Protein AF-A0A5K1FI40-F1 (afdb_monomer)

InterPro domains:
  IPR002347 Short-chain dehydrogenase/reductase SDR [PF13561] (9-53)
  IPR036291 NAD(P)-binding domain superfamily [SSF51735] (9-53)

Radius of gyration: 14.31 Å; Cα contacts (8 Å, |Δi|>4): 35; chains: 1; bounding box: 25×20×41 Å

Foldseek 3Di:
DDDPDDDDQCNCLVQAPQSGDDDPVLVVVVVVCCVDPVCVPPPPDDDDSRNRHDDPD

Sequence (57 aa):
DQHKPLMQRKDVERQCVIRRPGTTEDMAAAAAFFESDNASCITRETLVVAGGMPSRL

Organism: NCBI:txid210225

pLDDT: mean 89.44, std 12.3, range [47.56, 97.75]

Secondary structure (DSSP, 8-state):
----PPPPHHHHHHHSTT-S---HHHHHHHHHHHHSGGGTT--S-----STTPPP--

Mean predicted aligned error: 5.18 Å

Solvent-accessible surface area (backbone atoms only — not comparable to full-atom values): 3887 Å² total; per-residue (Å²): 141,86,79,78,74,79,81,51,72,73,51,38,37,69,62,23,72,70,46,50,81,85,54,72,62,66,56,48,52,56,52,52,44,62,72,35,79,89,28,73,86,69,69,101,74,84,86,84,90,53,53,70,42,87,76,89,123

Nearest PDB structures (foldseek):
  2foi-assembly1_C  TM=8.573E-01  e=1.578E-01  Plasmodium falciparum 3D7
  3lls-assembly1_A  TM=8.440E-01  e=1.375E-01  Mycobacterium tuberculosis H37Ra
  3lls-assembly1_B  TM=8.437E-01  e=1.473E-01  Mycobacterium tuberculosis H37Ra
  6uh2-assembly1_A  TM=8.776E-01  e=1.160E+00  Leptospira borgpetersenii serovar Hardjo-bovis str. JB197
  8cxa-assembly1_C  TM=7.493E-01  e=7.168E-01  Klebsiella pneumoniae

Structure (mmCIF, N/CA/C/O backbone):
data_AF-A0A5K1FI40-F1
#
_entry.id   AF-A0A5K1FI40-F1
#
loop_
_atom_site.group_PDB
_atom_site.id
_atom_site.type_symbol
_atom_site.label_atom_id
_atom_site.label_alt_id
_atom_site.label_comp_id
_atom_site.label_asym_id
_atom_site.label_entity_id
_atom_site.label_seq_id
_atom_site.pdbx_PDB_ins_code
_atom_site.Cartn_x
_atom_site.Cartn_y
_atom_site.Cartn_z
_atom_site.occupancy
_atom_site.B_iso_or_equiv
_atom_site.auth_seq_id
_atom_site.auth_comp_id
_atom_site.auth_asym_id
_atom_site.auth_atom_id
_atom_site.pdbx_PDB_model_num
ATOM 1 N N . ASP A 1 1 ? -14.895 -5.207 -26.7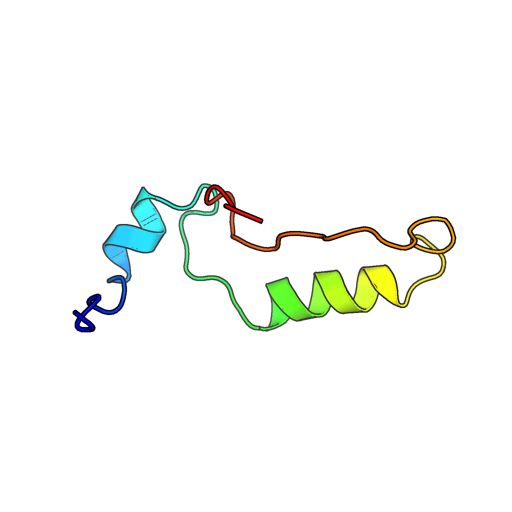26 1.00 50.25 1 ASP A N 1
ATOM 2 C CA . ASP A 1 1 ? -13.728 -4.326 -26.529 1.00 50.25 1 ASP A CA 1
ATOM 3 C C . ASP A 1 1 ? -12.730 -4.772 -25.441 1.00 50.25 1 ASP A C 1
ATOM 5 O O . ASP A 1 1 ? -11.990 -3.950 -24.927 1.00 50.25 1 ASP A O 1
ATOM 9 N N . GLN A 1 2 ? -12.640 -6.058 -25.063 1.00 47.56 2 GLN A N 1
ATOM 10 C CA . GLN A 1 2 ? -11.839 -6.465 -23.889 1.00 47.56 2 GLN A CA 1
ATOM 11 C C . GLN A 1 2 ? -10.810 -7.562 -24.179 1.00 47.56 2 GLN A C 1
ATOM 13 O O . GLN A 1 2 ? -10.896 -8.689 -23.699 1.00 47.56 2 GLN A O 1
ATOM 18 N N . HIS A 1 3 ? -9.777 -7.195 -24.926 1.00 50.78 3 HIS A N 1
ATOM 19 C CA . HIS A 1 3 ? -8.496 -7.890 -24.857 1.00 50.78 3 HIS A CA 1
ATOM 20 C C . HIS A 1 3 ? -7.405 -6.851 -24.615 1.00 50.78 3 HIS A C 1
ATOM 22 O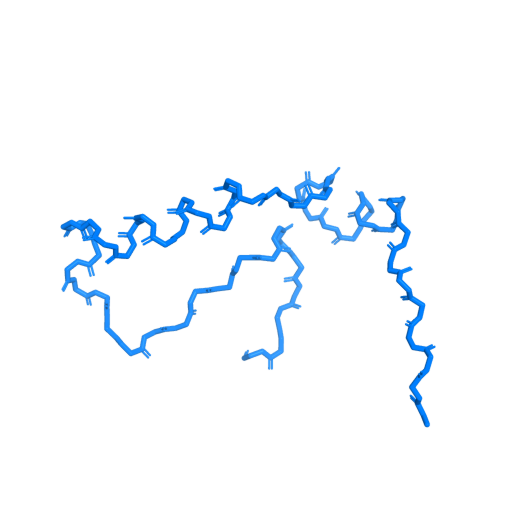 O . HIS A 1 3 ? -6.635 -6.502 -25.503 1.00 50.78 3 HIS A O 1
ATOM 28 N N . LYS A 1 4 ? -7.373 -6.298 -23.394 1.00 58.72 4 LYS A N 1
ATOM 29 C CA . LYS A 1 4 ? -6.179 -5.592 -22.931 1.00 58.72 4 LYS A CA 1
ATOM 30 C C . LYS A 1 4 ? -5.139 -6.677 -22.633 1.00 58.72 4 LYS A C 1
ATOM 32 O O . LYS A 1 4 ? -5.395 -7.493 -21.747 1.00 58.72 4 LYS A O 1
ATOM 37 N N . PRO A 1 5 ? -4.017 -6.750 -23.365 1.00 60.38 5 PRO A N 1
ATOM 38 C CA . PRO A 1 5 ? -2.997 -7.743 -23.071 1.00 60.38 5 PRO A CA 1
ATOM 39 C C . PRO A 1 5 ? -2.474 -7.530 -21.646 1.00 60.38 5 PRO A C 1
ATOM 41 O O . PRO A 1 5 ? -2.330 -6.388 -21.194 1.00 60.38 5 PRO A O 1
ATOM 44 N N . LEU A 1 6 ? -2.210 -8.632 -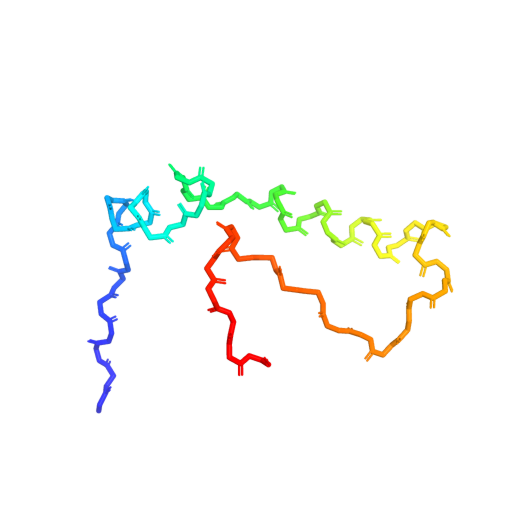20.935 1.00 71.00 6 LEU A N 1
ATOM 45 C CA . LEU A 1 6 ? -1.466 -8.592 -19.678 1.00 71.00 6 LEU A CA 1
ATOM 46 C C . LEU A 1 6 ? -0.152 -7.844 -19.938 1.00 71.00 6 LEU A C 1
ATOM 48 O O . LEU A 1 6 ? 0.543 -8.135 -20.913 1.00 71.00 6 LEU A O 1
ATOM 52 N N . MET A 1 7 ? 0.162 -6.851 -19.103 1.00 75.81 7 MET A N 1
ATOM 53 C CA . MET A 1 7 ? 1.424 -6.123 -19.225 1.00 75.81 7 MET A CA 1
ATOM 54 C C . MET A 1 7 ? 2.584 -7.102 -19.092 1.00 75.81 7 MET A C 1
ATOM 56 O O . MET A 1 7 ? 2.662 -7.856 -18.120 1.00 75.81 7 MET A O 1
ATOM 60 N N . GLN A 1 8 ? 3.504 -7.065 -20.052 1.00 89.62 8 GLN A N 1
ATOM 61 C CA . GLN A 1 8 ? 4.685 -7.904 -19.987 1.00 89.62 8 GLN A CA 1
ATOM 62 C C . GLN A 1 8 ? 5.659 -7.333 -18.959 1.00 89.62 8 GLN A C 1
ATOM 64 O O . GLN A 1 8 ? 5.736 -6.125 -18.737 1.00 89.62 8 GLN A O 1
ATOM 69 N N . ARG A 1 9 ? 6.466 -8.205 -18.353 1.00 88.62 9 ARG A N 1
ATOM 70 C CA . ARG A 1 9 ? 7.419 -7.827 -17.296 1.00 88.62 9 ARG A CA 1
ATOM 71 C C . ARG A 1 9 ? 8.345 -6.670 -17.707 1.00 88.62 9 ARG A C 1
ATOM 73 O O . ARG A 1 9 ? 8.552 -5.741 -16.938 1.00 88.62 9 ARG A O 1
ATOM 80 N N . LYS A 1 10 ? 8.807 -6.680 -18.962 1.00 91.50 10 LYS A N 1
ATOM 81 C CA . LYS A 1 10 ? 9.647 -5.620 -19.552 1.00 91.50 10 LYS A CA 1
ATOM 82 C C . LYS A 1 10 ? 8.936 -4.271 -19.690 1.00 91.50 10 LYS A C 1
ATOM 84 O O . LYS A 1 10 ? 9.598 -3.239 -19.778 1.00 91.50 10 LYS A O 1
ATOM 89 N N . ASP A 1 11 ? 7.612 -4.268 -19.781 1.00 90.69 11 ASP A N 1
ATOM 90 C CA . ASP A 1 11 ? 6.825 -3.038 -19.866 1.00 90.69 11 ASP A CA 1
ATOM 91 C C . ASP A 1 11 ? 6.670 -2.428 -18.477 1.00 90.69 11 ASP A C 1
ATOM 93 O O . ASP A 1 11 ? 6.873 -1.229 -18.317 1.00 90.69 11 ASP A O 1
ATOM 97 N N . VAL A 1 12 ? 6.449 -3.265 -17.461 1.00 91.06 12 VAL A N 1
ATOM 98 C CA . VAL A 1 12 ? 6.446 -2.856 -16.050 1.00 91.06 12 VAL A CA 1
ATOM 99 C C . VAL A 1 12 ? 7.790 -2.240 -15.654 1.00 91.06 12 VAL A C 1
ATOM 101 O O . VAL A 1 12 ? 7.833 -1.145 -15.107 1.00 91.06 12 VAL A O 1
ATOM 104 N N . GLU A 1 13 ? 8.904 -2.885 -15.997 1.00 91.31 13 GLU A N 1
ATOM 105 C CA . GLU A 1 13 ? 10.251 -2.374 -15.701 1.00 91.31 13 GLU A CA 1
ATOM 106 C C . GLU A 1 13 ? 10.556 -1.024 -16.374 1.00 91.31 13 GLU A C 1
ATOM 108 O O . GLU A 1 13 ? 11.366 -0.250 -15.866 1.00 91.31 13 GLU A O 1
ATOM 113 N N . ARG A 1 14 ? 9.909 -0.733 -17.512 1.00 91.81 14 ARG A N 1
ATOM 114 C CA . ARG A 1 14 ? 10.082 0.524 -18.254 1.00 91.81 14 ARG A CA 1
ATOM 115 C C . ARG A 1 14 ? 9.132 1.632 -17.817 1.00 91.81 14 ARG A C 1
ATOM 117 O O . ARG A 1 14 ? 9.529 2.792 -17.835 1.00 91.81 14 ARG A O 1
ATOM 124 N N . GLN A 1 15 ? 7.889 1.291 -17.494 1.00 89.06 15 GLN A N 1
ATOM 125 C CA . GLN A 1 15 ? 6.818 2.257 -17.238 1.00 89.06 15 GLN A CA 1
ATOM 126 C C . GLN A 1 15 ? 6.640 2.565 -15.745 1.00 89.06 15 GLN A C 1
ATOM 128 O O . GLN A 1 15 ? 6.187 3.656 -15.405 1.00 89.06 15 GLN A O 1
ATOM 133 N N . CYS A 1 16 ? 7.013 1.646 -14.849 1.00 90.44 16 CYS A N 1
ATOM 134 C CA . CYS A 1 16 ? 7.022 1.896 -13.409 1.00 90.44 16 CYS A CA 1
ATOM 135 C C . CYS A 1 16 ? 8.316 2.584 -12.976 1.00 90.44 16 CYS A C 1
ATOM 137 O O . CYS A 1 16 ? 9.415 2.157 -13.334 1.00 90.44 16 CYS A O 1
ATOM 139 N N . VAL A 1 17 ? 8.199 3.565 -12.082 1.00 94.50 17 VAL A N 1
ATOM 140 C CA . VAL A 1 17 ? 9.356 4.232 -11.461 1.00 94.50 17 VAL A CA 1
ATOM 141 C C . VAL A 1 17 ? 10.185 3.244 -10.639 1.00 94.50 17 VAL A C 1
ATOM 143 O O . VAL A 1 17 ? 11.410 3.308 -10.659 1.00 94.50 17 VAL A O 1
ATOM 146 N N . ILE A 1 18 ? 9.531 2.283 -9.978 1.00 94.00 18 ILE A N 1
ATOM 147 C CA . ILE A 1 18 ? 10.210 1.249 -9.178 1.00 94.00 18 ILE A CA 1
ATOM 148 C C . ILE A 1 18 ? 10.899 0.165 -10.025 1.00 94.00 18 ILE A C 1
ATOM 150 O O . ILE A 1 18 ? 11.596 -0.681 -9.473 1.00 94.00 18 ILE A O 1
ATOM 154 N N . ARG A 1 19 ? 10.701 0.172 -11.354 1.00 93.62 19 ARG A N 1
ATOM 155 C CA . ARG A 1 19 ? 11.333 -0.729 -12.337 1.00 93.62 19 ARG A CA 1
ATOM 156 C C . ARG A 1 19 ? 11.262 -2.221 -12.005 1.00 93.62 19 ARG A C 1
ATOM 158 O O . ARG A 1 19 ? 12.149 -2.988 -12.365 1.00 93.62 19 ARG A O 1
ATOM 165 N N . ARG A 1 20 ? 10.198 -2.646 -11.332 1.00 93.38 20 ARG A N 1
ATOM 166 C CA . ARG A 1 20 ? 9.893 -4.054 -11.075 1.00 93.38 20 ARG A CA 1
ATOM 167 C C . ARG A 1 20 ? 8.385 -4.249 -10.936 1.00 93.38 20 ARG A C 1
ATOM 169 O O . ARG A 1 20 ? 7.684 -3.286 -10.621 1.00 93.38 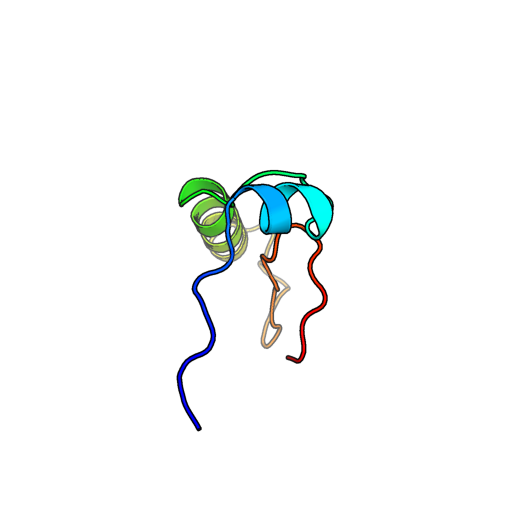20 ARG A O 1
ATOM 176 N N . PRO A 1 21 ? 7.882 -5.482 -11.103 1.00 92.12 21 PRO A N 1
ATOM 177 C CA . PRO A 1 21 ? 6.555 -5.840 -10.624 1.00 92.12 21 PRO A CA 1
ATOM 178 C C . PRO A 1 21 ? 6.408 -5.539 -9.133 1.00 92.12 21 PRO A C 1
ATOM 180 O O . PRO A 1 21 ? 7.332 -5.787 -8.352 1.00 92.12 21 PRO A O 1
ATOM 183 N N . GLY A 1 22 ? 5.247 -5.002 -8.758 1.00 91.81 22 GLY A N 1
ATOM 184 C CA . GLY A 1 22 ? 4.843 -4.914 -7.359 1.00 91.81 22 GLY A CA 1
ATOM 185 C C . GLY A 1 22 ? 4.737 -6.309 -6.741 1.00 91.81 22 GLY A C 1
ATOM 186 O O . GLY A 1 22 ? 4.474 -7.286 -7.450 1.00 91.81 22 GLY A O 1
ATOM 187 N N . THR A 1 23 ? 4.954 -6.400 -5.435 1.00 94.62 23 THR A N 1
ATOM 188 C CA . THR A 1 23 ? 4.738 -7.622 -4.658 1.00 94.62 23 THR A CA 1
ATOM 189 C C . THR A 1 23 ? 3.540 -7.456 -3.727 1.00 94.62 23 THR A C 1
ATOM 191 O O . THR A 1 23 ? 3.024 -6.353 -3.532 1.00 94.62 23 THR A O 1
ATOM 194 N N . THR A 1 24 ? 3.077 -8.559 -3.144 1.00 96.94 24 THR A N 1
ATOM 195 C CA . THR A 1 24 ? 1.997 -8.530 -2.149 1.00 96.94 24 THR A CA 1
ATOM 196 C C . THR A 1 24 ? 2.394 -7.700 -0.929 1.00 96.94 24 THR A C 1
ATOM 198 O O . THR A 1 24 ? 1.562 -7.003 -0.357 1.00 96.94 24 THR A O 1
ATOM 201 N N . GLU A 1 25 ? 3.673 -7.720 -0.562 1.00 97.75 25 GLU A N 1
ATOM 202 C CA . GLU A 1 25 ? 4.222 -6.973 0.567 1.00 97.75 25 GLU A CA 1
ATOM 203 C C . GLU A 1 25 ? 4.163 -5.458 0.343 1.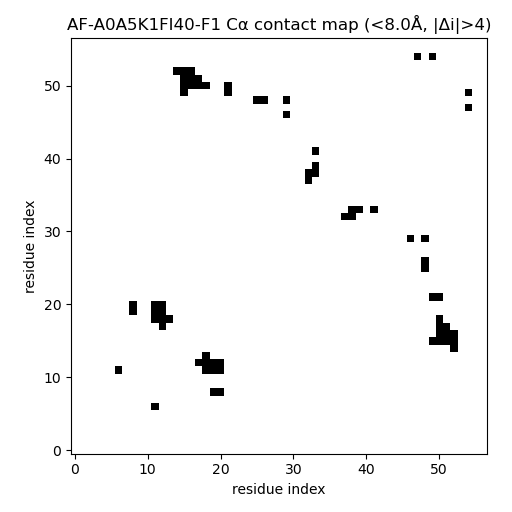00 97.75 25 GLU A C 1
ATOM 205 O O . GLU A 1 25 ? 3.886 -4.732 1.293 1.00 97.75 25 GLU A O 1
ATOM 210 N N . ASP A 1 26 ? 4.336 -4.973 -0.896 1.00 96.00 26 ASP A N 1
ATOM 211 C CA . ASP A 1 26 ? 4.167 -3.544 -1.207 1.00 96.00 26 ASP A CA 1
ATOM 212 C C . ASP A 1 26 ? 2.735 -3.074 -0.887 1.00 96.00 26 ASP A C 1
ATOM 214 O O . ASP A 1 26 ? 2.529 -1.983 -0.356 1.00 96.00 26 ASP A O 1
ATOM 218 N N . MET A 1 27 ? 1.740 -3.920 -1.178 1.00 96.06 27 MET A N 1
ATOM 219 C CA . MET A 1 27 ? 0.332 -3.642 -0.872 1.00 96.06 27 MET A CA 1
ATOM 220 C C . MET A 1 27 ? 0.048 -3.788 0.627 1.00 96.06 27 MET A C 1
ATOM 222 O O . MET A 1 27 ? -0.635 -2.948 1.215 1.00 96.06 27 MET A O 1
ATOM 226 N N . ALA A 1 28 ? 0.587 -4.836 1.257 1.00 97.69 28 ALA A N 1
ATOM 227 C CA . ALA A 1 28 ? 0.398 -5.106 2.679 1.00 97.69 28 ALA A CA 1
ATOM 228 C C . ALA A 1 28 ? 0.990 -3.995 3.554 1.00 97.69 28 ALA A C 1
ATOM 230 O O . ALA A 1 28 ? 0.366 -3.603 4.535 1.00 97.69 28 ALA A O 1
ATOM 231 N N . ALA A 1 29 ? 2.144 -3.439 3.177 1.00 97.50 29 ALA A N 1
ATOM 232 C CA . ALA A 1 29 ? 2.754 -2.320 3.885 1.00 97.50 29 ALA A CA 1
ATOM 233 C C . ALA A 1 29 ? 1.844 -1.079 3.901 1.00 97.50 29 ALA A C 1
ATOM 235 O O . ALA A 1 29 ? 1.722 -0.422 4.933 1.00 97.50 29 ALA A O 1
ATOM 236 N N . ALA A 1 30 ? 1.156 -0.782 2.792 1.00 96.62 30 ALA A N 1
ATOM 237 C CA . ALA A 1 30 ? 0.204 0.327 2.729 1.00 96.62 30 ALA A CA 1
ATOM 238 C C . ALA A 1 30 ? -1.029 0.093 3.618 1.00 96.62 30 ALA A C 1
ATOM 240 O O . ALA A 1 30 ? -1.486 1.012 4.296 1.00 96.62 30 ALA A O 1
ATOM 241 N N . ALA A 1 31 ? -1.542 -1.140 3.659 1.00 96.94 31 ALA A N 1
ATOM 242 C CA . ALA A 1 31 ? -2.642 -1.504 4.551 1.00 96.94 31 ALA A CA 1
ATOM 243 C C . ALA A 1 31 ? -2.226 -1.445 6.032 1.00 96.94 31 ALA A C 1
ATOM 245 O O . ALA A 1 31 ? -2.951 -0.885 6.848 1.00 96.94 31 ALA A O 1
ATOM 246 N N . ALA A 1 32 ? -1.039 -1.959 6.366 1.00 97.75 32 ALA A N 1
ATOM 247 C CA . ALA A 1 32 ? -0.485 -1.903 7.717 1.00 97.75 32 ALA A CA 1
ATOM 248 C C . ALA A 1 32 ? -0.249 -0.458 8.182 1.00 97.75 32 ALA A C 1
ATOM 250 O O . ALA A 1 32 ? -0.490 -0.135 9.340 1.00 97.75 32 ALA A O 1
ATOM 251 N N . PHE A 1 33 ? 0.163 0.441 7.281 1.00 96.94 33 PHE A N 1
ATOM 252 C CA . PHE A 1 33 ? 0.265 1.863 7.601 1.00 96.94 33 PHE A CA 1
ATOM 253 C C . PHE A 1 33 ? -1.089 2.458 8.010 1.00 96.94 33 PHE A C 1
ATOM 255 O O . PHE A 1 33 ? -1.150 3.147 9.025 1.00 96.94 33 PHE A O 1
ATOM 262 N N . PHE A 1 34 ? -2.165 2.161 7.272 1.00 95.81 34 PHE A N 1
ATOM 263 C CA . PHE A 1 34 ? -3.510 2.635 7.617 1.00 95.81 34 PHE A CA 1
ATOM 264 C C . PHE A 1 34 ? -4.053 2.074 8.932 1.00 95.81 34 PHE A C 1
ATOM 266 O O . PHE A 1 34 ? -4.876 2.726 9.566 1.00 95.81 34 PHE A O 1
ATOM 273 N N . GLU A 1 35 ? -3.621 0.879 9.327 1.00 96.88 35 GLU A N 1
ATOM 274 C CA . GLU A 1 35 ? -3.996 0.282 10.611 1.00 96.88 35 GLU A CA 1
ATOM 275 C C . GLU A 1 35 ? -3.240 0.919 11.788 1.00 96.88 35 GLU A C 1
ATOM 277 O O . GLU A 1 35 ? -3.778 1.014 12.886 1.00 96.88 35 GLU A O 1
ATOM 282 N N . SER A 1 36 ? -2.031 1.426 11.542 1.00 97.62 36 SER A N 1
ATOM 283 C CA . SER A 1 36 ? -1.180 2.006 12.579 1.00 97.62 36 SER A CA 1
ATOM 284 C C . SER A 1 36 ? -1.646 3.378 13.088 1.00 97.62 36 SER A C 1
ATOM 286 O O . SER A 1 36 ? -2.241 4.175 12.359 1.00 97.62 36 SER A O 1
ATOM 288 N N . ASP A 1 37 ? -1.217 3.730 14.306 1.00 97.50 37 ASP A N 1
ATOM 289 C CA . ASP A 1 37 ? -1.443 5.051 14.920 1.00 97.50 37 ASP A CA 1
A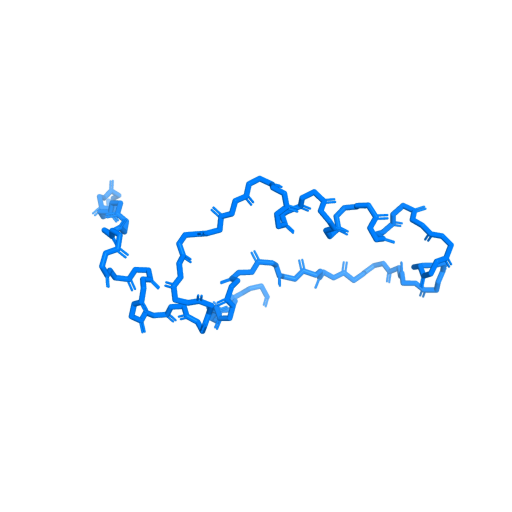TOM 290 C C . ASP A 1 37 ? -0.926 6.229 14.070 1.00 97.50 37 ASP A C 1
ATOM 292 O O . ASP A 1 37 ? -1.422 7.357 14.177 1.00 97.50 37 ASP A O 1
ATOM 296 N N . ASN A 1 38 ? 0.039 5.978 13.179 1.00 96.56 38 ASN A N 1
ATOM 297 C CA . ASN A 1 38 ? 0.593 6.995 12.283 1.00 96.56 38 ASN A CA 1
ATOM 298 C C . ASN A 1 38 ? -0.423 7.492 11.2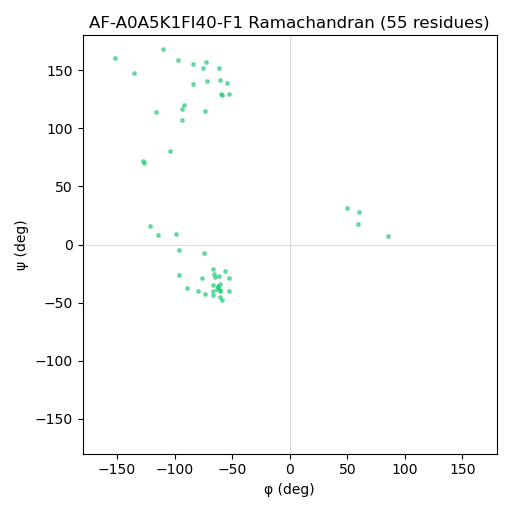44 1.00 96.56 38 ASN A C 1
ATOM 300 O O . ASN A 1 38 ? -0.254 8.586 10.704 1.00 96.56 38 ASN A O 1
ATOM 304 N N . ALA A 1 39 ? -1.472 6.715 10.966 1.00 97.25 39 ALA A N 1
ATOM 305 C CA . ALA A 1 39 ? -2.550 7.092 10.059 1.00 97.25 39 ALA A CA 1
ATOM 306 C C . ALA A 1 39 ? -3.792 7.632 10.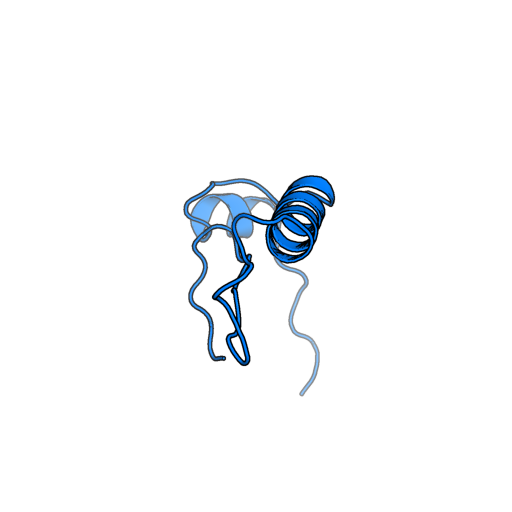788 1.00 97.25 39 ALA A C 1
ATOM 308 O O . ALA A 1 39 ? -4.809 7.873 10.142 1.00 97.25 39 ALA A O 1
ATOM 309 N N . SER A 1 40 ? -3.716 7.887 12.101 1.00 96.75 40 SER A N 1
ATOM 310 C CA . SER A 1 40 ? -4.853 8.322 12.938 1.00 96.75 40 SER A CA 1
ATOM 311 C C . SER A 1 40 ? -5.612 9.551 12.416 1.00 96.75 40 SER A C 1
ATOM 313 O O . SER A 1 40 ? -6.815 9.675 12.642 1.00 96.75 40 SER A O 1
ATOM 315 N N . CYS A 1 41 ? -4.941 10.441 11.683 1.00 94.69 41 CYS A N 1
ATOM 316 C CA . CYS A 1 41 ? -5.546 11.638 11.091 1.00 94.69 41 CYS A CA 1
ATOM 317 C C . CYS A 1 41 ? -5.971 11.473 9.620 1.00 94.69 41 CYS A C 1
ATOM 319 O O . CYS A 1 41 ? -6.537 12.403 9.044 1.00 94.69 41 CYS A O 1
ATOM 321 N N . ILE A 1 42 ? -5.684 10.336 8.982 1.00 96.31 42 ILE A N 1
ATOM 322 C CA . ILE A 1 42 ? -5.966 10.111 7.562 1.00 96.31 42 ILE A CA 1
ATOM 323 C C . ILE A 1 42 ? -7.327 9.432 7.444 1.00 96.31 42 ILE A C 1
ATOM 325 O O . ILE A 1 42 ? -7.488 8.254 7.748 1.00 96.31 42 ILE A O 1
ATOM 329 N N . THR A 1 43 ? -8.329 10.177 6.981 1.00 95.00 43 THR A N 1
ATOM 330 C CA . THR A 1 43 ? -9.688 9.657 6.792 1.00 95.00 43 THR A CA 1
ATOM 331 C C . THR A 1 43 ? -10.239 10.101 5.447 1.00 95.00 43 THR A C 1
ATOM 333 O O . THR A 1 43 ? -9.930 11.192 4.982 1.00 95.00 43 THR A O 1
ATOM 336 N N . ARG A 1 44 ? -11.075 9.256 4.825 1.00 96.00 44 ARG A N 1
ATOM 337 C CA . ARG A 1 44 ? -11.720 9.521 3.520 1.00 96.00 44 ARG A CA 1
ATOM 338 C C . ARG A 1 44 ? -10.752 9.766 2.352 1.00 96.00 44 ARG A C 1
ATOM 340 O O . ARG A 1 44 ? -11.177 10.267 1.316 1.00 96.00 44 ARG A O 1
ATOM 347 N N . GLU A 1 45 ? -9.495 9.369 2.502 1.00 94.88 45 GLU A N 1
ATOM 348 C CA . GLU A 1 45 ? -8.472 9.498 1.467 1.00 94.88 45 GLU A CA 1
ATOM 349 C C . GLU A 1 45 ? -8.292 8.206 0.667 1.00 94.88 45 GLU A C 1
ATOM 351 O O . GLU A 1 45 ? -8.613 7.111 1.132 1.00 94.88 45 GLU A O 1
ATOM 356 N N . THR A 1 46 ? -7.739 8.335 -0.541 1.00 93.88 46 THR A N 1
ATOM 357 C CA . THR A 1 46 ? -7.357 7.200 -1.394 1.00 93.88 46 THR A CA 1
ATOM 358 C C . THR A 1 46 ? -5.845 7.184 -1.604 1.00 93.88 46 THR A C 1
ATOM 360 O O . THR A 1 46 ? -5.296 8.060 -2.268 1.00 93.88 46 THR A O 1
ATOM 363 N N . LEU A 1 47 ? -5.163 6.162 -1.077 1.00 93.69 47 LEU A N 1
ATOM 364 C CA . LEU A 1 47 ? -3.734 5.942 -1.316 1.00 93.69 47 LEU A CA 1
ATOM 365 C C . LEU A 1 47 ? -3.529 5.014 -2.517 1.00 93.69 47 LEU A C 1
ATOM 367 O O . LEU A 1 47 ? -3.948 3.857 -2.502 1.00 93.69 47 LEU A O 1
ATOM 371 N N . VAL A 1 48 ? -2.841 5.505 -3.547 1.00 95.19 48 VAL A N 1
ATOM 372 C CA . VAL A 1 48 ? -2.531 4.715 -4.744 1.00 95.19 48 VAL A CA 1
ATOM 373 C C . VAL A 1 48 ? -1.162 4.048 -4.621 1.00 95.19 48 VAL A C 1
ATOM 375 O O . VAL A 1 48 ? -0.129 4.716 -4.626 1.00 95.19 48 VAL A O 1
ATOM 378 N N . VAL A 1 49 ? -1.148 2.713 -4.603 1.00 95.50 49 VAL A N 1
ATOM 379 C CA . VAL A 1 49 ? 0.072 1.889 -4.562 1.00 95.50 49 VAL A CA 1
ATOM 380 C C . VAL A 1 49 ? 0.340 1.302 -5.951 1.00 95.50 49 VAL A C 1
ATOM 382 O O . VAL A 1 49 ? -0.019 0.169 -6.252 1.00 95.50 49 VAL A O 1
ATOM 385 N N . ALA A 1 50 ? 0.928 2.105 -6.843 1.00 93.69 50 ALA A N 1
ATOM 386 C CA . ALA A 1 50 ? 1.083 1.751 -8.264 1.00 93.69 50 ALA A CA 1
ATOM 387 C C . ALA A 1 50 ? 2.541 1.737 -8.761 1.00 93.69 50 ALA A C 1
ATOM 389 O O . ALA A 1 50 ? 2.794 1.789 -9.966 1.00 93.69 50 ALA A O 1
ATOM 390 N N . GLY A 1 51 ? 3.525 1.721 -7.855 1.00 92.62 51 GLY A N 1
ATOM 391 C CA . GLY A 1 51 ? 4.946 1.694 -8.232 1.00 92.62 51 GLY A CA 1
ATOM 392 C C . GLY A 1 51 ? 5.392 2.899 -9.077 1.00 92.62 51 GLY A C 1
ATOM 393 O O . GLY A 1 51 ? 6.306 2.784 -9.897 1.00 92.62 51 GLY A O 1
ATOM 394 N N . GLY A 1 52 ? 4.715 4.042 -8.912 1.00 91.94 52 GLY A N 1
ATOM 395 C CA . GLY A 1 52 ? 4.937 5.271 -9.676 1.00 91.94 52 GLY A CA 1
ATOM 396 C C . GLY A 1 52 ? 4.194 5.353 -11.014 1.00 91.94 52 GLY A C 1
ATOM 397 O O . GLY A 1 52 ? 4.434 6.294 -11.766 1.00 91.94 52 GLY A O 1
ATOM 398 N N . MET A 1 53 ? 3.304 4.405 -11.332 1.00 90.19 53 MET A N 1
ATOM 399 C CA . MET A 1 53 ? 2.415 4.547 -12.488 1.00 90.19 53 MET A CA 1
ATOM 400 C C . MET A 1 53 ? 1.330 5.607 -12.226 1.00 90.19 53 MET A C 1
ATOM 402 O O . MET A 1 53 ? 0.784 5.649 -11.120 1.00 90.19 53 MET A O 1
ATOM 406 N N . PRO A 1 54 ? 0.971 6.429 -13.231 1.00 88.44 54 PRO A N 1
ATOM 407 C CA . PRO A 1 54 ? -0.112 7.396 -13.104 1.00 88.44 54 PRO A CA 1
ATOM 408 C C . PRO A 1 54 ? -1.444 6.712 -12.790 1.00 88.44 54 PRO A C 1
ATOM 410 O O . PRO A 1 54 ? -1.862 5.789 -13.496 1.00 88.44 54 PRO A O 1
ATOM 413 N N . SER A 1 55 ? -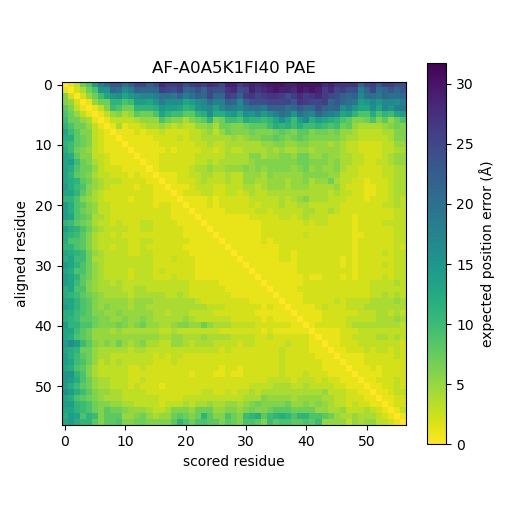2.126 7.200 -11.756 1.00 88.94 55 SER A N 1
ATOM 414 C CA . SER A 1 55 ? -3.500 6.805 -11.450 1.00 88.94 55 SER A CA 1
ATOM 415 C C . SER A 1 55 ? -4.504 7.620 -12.262 1.00 88.94 55 SER A C 1
ATOM 417 O O . SER A 1 55 ? -4.215 8.747 -12.659 1.00 88.94 55 SER A O 1
ATOM 419 N N . ARG A 1 56 ? -5.696 7.054 -12.483 1.00 85.12 56 ARG A N 1
ATOM 420 C CA . ARG A 1 56 ? -6.888 7.789 -12.956 1.00 85.12 56 ARG A CA 1
ATOM 421 C C . ARG A 1 56 ? -8.013 7.822 -11.914 1.00 85.12 56 ARG A C 1
ATOM 423 O O . ARG A 1 56 ? -9.130 8.189 -12.267 1.00 85.12 56 ARG A O 1
ATOM 430 N N . LEU A 1 57 ? -7.725 7.354 -10.695 1.00 80.56 57 LEU A N 1
ATOM 431 C CA . LEU A 1 57 ? -8.536 7.668 -9.517 1.00 80.56 57 LEU A CA 1
ATOM 432 C C . LEU A 1 57 ? -8.484 9.174 -9.251 1.00 80.56 57 LEU A C 1
ATOM 434 O O . LEU A 1 57 ? -7.415 9.761 -9.541 1.00 80.56 57 LEU A O 1
#